Protein AF-A0A3C0J8J4-F1 (afdb_monomer_lite)

Secondary structure (DSSP, 8-state):
------------EEEEEEE-TTS-EEEEEEE-TTTEEE-SSSSEEEEETTEEEEEEEEEEHHHHHHHHHHHHT-TTEEEEEEEEETTEEEEEEEETTS-EEEEEEETTSSEEEEEE-SS-HHHHHHHHHHEEEEE--

Structure (mmCIF, N/CA/C/O backbone):
data_AF-A0A3C0J8J4-F1
#
_entry.id   AF-A0A3C0J8J4-F1
#
loop_
_atom_site.group_PDB
_atom_site.id
_atom_site.type_symbol
_atom_site.label_atom_id
_atom_site.label_alt_id
_atom_site.label_comp_id
_atom_site.label_asym_id
_atom_site.label_entity_id
_atom_site.label_seq_id
_atom_site.pdbx_PDB_ins_code
_atom_site.Cartn_x
_atom_site.Cartn_y
_atom_site.Cartn_z
_atom_site.occupancy
_atom_site.B_iso_or_equiv
_atom_site.auth_seq_id
_atom_site.auth_comp_id
_atom_site.auth_asym_id
_atom_site.auth_atom_id
_atom_site.pdbx_PDB_model_num
ATOM 1 N N . MET A 1 1 ? 17.897 -45.553 -5.257 1.00 40.12 1 MET A N 1
ATOM 2 C CA . MET A 1 1 ? 17.225 -44.319 -5.711 1.00 40.12 1 MET A CA 1
ATOM 3 C C . MET A 1 1 ? 16.509 -43.727 -4.510 1.00 40.12 1 MET A C 1
ATOM 5 O O . MET A 1 1 ? 15.506 -44.286 -4.093 1.00 40.12 1 MET A O 1
ATOM 9 N N . LEU A 1 2 ? 17.083 -42.696 -3.883 1.00 38.66 2 LEU A N 1
ATOM 10 C CA . LEU A 1 2 ? 16.380 -41.932 -2.851 1.00 38.66 2 LEU A CA 1
ATOM 11 C C . LEU A 1 2 ? 15.489 -40.903 -3.548 1.00 38.66 2 LEU A C 1
ATOM 13 O O . LEU A 1 2 ? 15.975 -40.089 -4.331 1.00 38.66 2 LEU A O 1
ATOM 17 N N . PHE A 1 3 ? 14.195 -40.964 -3.259 1.00 48.12 3 PHE A N 1
ATOM 18 C CA . PHE A 1 3 ? 13.232 -39.929 -3.599 1.00 48.12 3 PHE A CA 1
ATOM 19 C C . PHE A 1 3 ? 13.483 -38.720 -2.692 1.00 48.12 3 PHE A C 1
ATOM 21 O O . PHE A 1 3 ? 13.193 -38.773 -1.501 1.00 48.12 3 PHE A O 1
ATOM 28 N N . ALA A 1 4 ? 14.026 -37.638 -3.246 1.00 46.97 4 ALA A N 1
ATOM 29 C CA . ALA A 1 4 ? 13.963 -36.323 -2.621 1.00 46.97 4 ALA A CA 1
ATOM 30 C C . ALA A 1 4 ? 12.743 -35.595 -3.199 1.00 46.97 4 ALA A C 1
ATOM 32 O O . ALA A 1 4 ? 12.840 -34.879 -4.193 1.00 46.97 4 ALA A O 1
ATOM 33 N N . THR A 1 5 ? 11.569 -35.822 -2.611 1.00 56.62 5 THR A N 1
ATOM 34 C CA . THR A 1 5 ? 10.435 -34.909 -2.776 1.00 56.62 5 THR A CA 1
ATOM 35 C C . THR A 1 5 ? 10.827 -33.607 -2.089 1.00 56.62 5 THR A C 1
ATOM 37 O O . THR A 1 5 ? 10.824 -33.531 -0.861 1.00 56.62 5 THR A O 1
ATOM 40 N N . GLY A 1 6 ? 11.279 -32.633 -2.881 1.00 50.47 6 GLY A N 1
ATOM 41 C CA . GLY A 1 6 ? 11.687 -31.321 -2.395 1.00 50.47 6 GLY A CA 1
ATOM 42 C C . GLY A 1 6 ? 10.596 -30.699 -1.527 1.00 50.47 6 GLY A C 1
ATOM 43 O O . GLY A 1 6 ? 9.416 -30.767 -1.873 1.00 50.47 6 GLY A O 1
ATOM 44 N N . CYS A 1 7 ? 11.010 -30.140 -0.388 1.00 57.81 7 CYS A N 1
ATOM 45 C CA . CYS A 1 7 ? 10.183 -29.337 0.503 1.00 57.81 7 CYS A CA 1
ATOM 46 C C . CYS A 1 7 ? 9.265 -28.420 -0.309 1.00 57.81 7 CYS A C 1
ATOM 48 O O . CYS A 1 7 ? 9.751 -27.623 -1.112 1.00 57.81 7 CYS A O 1
ATOM 50 N N . GLY A 1 8 ? 7.953 -28.518 -0.085 1.00 55.09 8 GLY A N 1
ATOM 51 C CA . GLY A 1 8 ? 7.019 -27.510 -0.574 1.00 55.09 8 GLY A CA 1
ATOM 52 C C . GLY A 1 8 ? 7.499 -26.128 -0.135 1.00 55.09 8 GLY A C 1
ATOM 53 O O . GLY A 1 8 ? 7.998 -25.990 0.980 1.00 55.09 8 GLY A O 1
ATOM 54 N N . ASN A 1 9 ? 7.404 -25.136 -1.020 1.00 59.56 9 ASN A N 1
ATOM 55 C CA . ASN A 1 9 ? 7.788 -23.752 -0.744 1.00 59.56 9 ASN A CA 1
ATOM 56 C C . ASN A 1 9 ? 7.080 -23.253 0.526 1.00 59.56 9 ASN A C 1
ATOM 58 O O . ASN A 1 9 ? 5.940 -22.790 0.465 1.00 59.56 9 ASN A O 1
ATOM 62 N N . SER A 1 10 ? 7.738 -23.361 1.680 1.00 69.19 10 SER A N 1
ATOM 63 C CA . SER A 1 10 ? 7.238 -22.817 2.935 1.00 69.19 10 SER A CA 1
ATOM 64 C C . SER A 1 10 ? 7.114 -21.310 2.759 1.00 69.19 10 SER A C 1
ATOM 66 O O . SER A 1 10 ? 8.118 -20.627 2.541 1.00 69.19 10 SER A O 1
ATOM 68 N N . LYS A 1 11 ? 5.887 -20.784 2.811 1.00 77.06 11 LYS A N 1
ATOM 69 C CA . LYS A 1 11 ? 5.687 -19.337 2.846 1.00 77.06 11 LYS A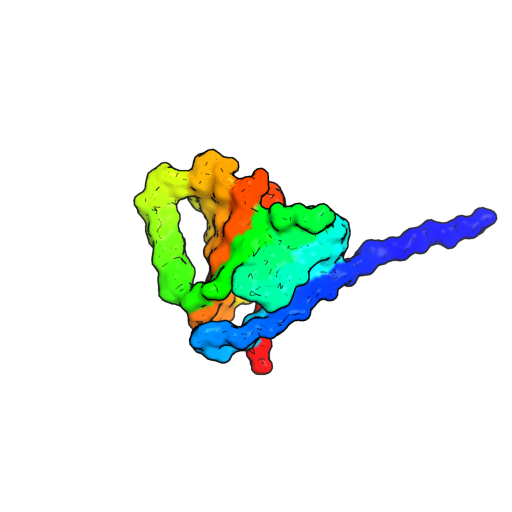 CA 1
ATOM 70 C C . LYS A 1 11 ? 6.241 -18.816 4.166 1.00 77.06 11 LYS A C 1
ATOM 72 O O . LYS A 1 11 ? 5.841 -19.296 5.225 1.00 77.06 11 LYS A O 1
ATOM 77 N N . THR A 1 12 ? 7.178 -17.882 4.097 1.00 90.75 12 THR A N 1
ATOM 78 C CA . THR A 1 12 ? 7.695 -17.185 5.276 1.00 90.75 12 THR A CA 1
ATOM 79 C C . THR A 1 12 ? 7.063 -15.807 5.334 1.00 90.75 12 THR A C 1
ATOM 81 O O . THR A 1 12 ? 6.883 -15.155 4.306 1.00 90.75 12 THR A O 1
ATOM 84 N N . THR A 1 13 ? 6.710 -15.366 6.536 1.00 96.00 13 THR A N 1
ATOM 85 C CA . THR A 1 13 ? 6.053 -14.079 6.762 1.00 96.00 13 THR A CA 1
ATOM 86 C C . THR A 1 13 ? 6.721 -13.379 7.933 1.00 96.00 13 THR A C 1
ATOM 88 O O . THR A 1 13 ? 7.073 -14.021 8.922 1.00 96.00 13 THR A O 1
ATOM 91 N N . VAL A 1 14 ? 6.887 -12.065 7.816 1.00 97.12 14 VAL A N 1
ATOM 92 C CA . VAL A 1 14 ? 7.225 -11.177 8.933 1.00 97.12 14 VAL A CA 1
ATOM 93 C C . VAL A 1 14 ? 6.060 -10.224 9.159 1.00 97.12 14 VAL A C 1
ATOM 95 O O . VAL A 1 14 ? 5.405 -9.832 8.194 1.00 97.12 14 VAL A O 1
ATOM 98 N N . SER A 1 15 ? 5.798 -9.867 10.415 1.00 97.94 15 SER A N 1
ATOM 99 C CA . SER A 1 15 ? 4.678 -9.005 10.791 1.00 97.94 15 SER A CA 1
ATOM 100 C C . SER A 1 15 ? 5.098 -7.997 11.853 1.00 97.94 15 SER A C 1
ATOM 102 O O . SER A 1 15 ? 5.764 -8.363 12.822 1.00 97.94 15 SER A O 1
ATOM 104 N N . TYR A 1 16 ? 4.642 -6.756 11.705 1.00 98.12 16 TYR A N 1
ATOM 105 C CA . TYR A 1 16 ? 4.805 -5.692 12.694 1.00 98.12 16 TYR A CA 1
ATOM 106 C C . TYR A 1 16 ? 3.459 -5.036 12.982 1.00 98.12 16 TYR A C 1
ATOM 108 O O . TYR A 1 16 ? 2.662 -4.816 12.070 1.00 98.12 16 TYR A O 1
ATOM 116 N N . THR A 1 17 ? 3.204 -4.734 14.254 1.00 97.69 17 THR A N 1
ATOM 117 C CA . THR A 1 17 ? 2.001 -4.019 14.692 1.00 97.69 17 THR A CA 1
ATOM 118 C C . THR A 1 17 ? 2.373 -2.604 15.106 1.00 97.69 17 THR A C 1
ATOM 120 O O . THR A 1 17 ? 3.264 -2.406 15.931 1.00 97.69 17 THR A O 1
ATOM 123 N N . TYR A 1 18 ? 1.646 -1.635 14.567 1.00 96.62 18 TYR A N 1
ATOM 124 C CA . TYR A 1 18 ? 1.855 -0.210 14.752 1.00 96.62 18 TYR A CA 1
ATOM 125 C C . TYR A 1 18 ? 0.656 0.385 15.473 1.00 96.62 18 TYR A C 1
ATOM 127 O O . TYR A 1 18 ? -0.486 0.183 15.060 1.00 96.62 18 TYR A O 1
ATOM 135 N N . LYS A 1 19 ? 0.923 1.148 16.531 1.00 95.94 19 LYS A N 1
ATOM 136 C CA . LYS A 1 19 ? -0.065 2.050 17.116 1.00 95.94 19 LYS A CA 1
ATOM 137 C C . LYS A 1 19 ? 0.030 3.376 16.369 1.00 95.94 19 LYS A C 1
ATOM 139 O O . LYS A 1 19 ? 1.030 4.076 16.514 1.00 95.94 19 LYS A O 1
ATOM 144 N N . VAL A 1 20 ? -0.966 3.678 15.547 1.00 95.81 20 VAL A N 1
ATOM 145 C CA . VAL A 1 20 ? -0.943 4.835 14.641 1.00 95.81 20 VAL A CA 1
ATOM 146 C C . VAL A 1 20 ? -1.622 6.058 15.264 1.00 95.81 20 VAL A C 1
ATOM 148 O O . VAL A 1 20 ? -2.316 5.953 16.276 1.00 95.81 20 VAL A O 1
ATOM 151 N N . GLU A 1 21 ? -1.403 7.236 14.678 1.00 94.62 21 GLU A N 1
ATOM 152 C CA . GLU A 1 21 ? -1.852 8.526 15.233 1.00 94.62 21 GLU A CA 1
ATOM 153 C C . GLU A 1 21 ? -3.376 8.647 15.375 1.00 94.62 21 GLU A C 1
ATOM 155 O O . GLU A 1 21 ? -3.871 9.298 16.291 1.00 94.62 21 GLU A O 1
ATOM 160 N N . THR A 1 22 ? -4.121 7.966 14.511 1.00 95.50 22 THR A N 1
ATOM 161 C CA . THR A 1 22 ? -5.590 7.861 14.525 1.00 95.50 22 THR A CA 1
ATOM 162 C C . THR A 1 22 ? -6.127 7.050 15.711 1.00 95.50 22 THR A C 1
ATOM 164 O O . THR A 1 22 ? -7.332 7.043 15.952 1.00 95.50 22 THR A O 1
ATOM 167 N N . GLY A 1 23 ? -5.246 6.383 16.467 1.00 95.06 23 GLY A N 1
ATOM 168 C CA . GLY A 1 23 ? -5.580 5.537 17.612 1.00 95.06 23 GLY A CA 1
ATOM 169 C C . GLY A 1 23 ? -5.717 4.050 17.281 1.00 95.06 23 GLY A C 1
ATOM 170 O O . GLY A 1 23 ? -5.790 3.239 18.207 1.00 95.06 23 GLY A O 1
ATOM 171 N N . ASP A 1 24 ? -5.702 3.685 15.997 1.00 95.81 24 ASP A N 1
ATOM 172 C CA . ASP A 1 24 ? -5.832 2.301 15.544 1.00 95.81 24 ASP A CA 1
ATOM 173 C C . ASP A 1 24 ? -4.552 1.480 15.822 1.00 95.81 24 ASP A C 1
ATOM 175 O O . ASP A 1 24 ? -3.437 2.008 15.903 1.00 95.81 24 ASP A O 1
ATOM 179 N N . ASN A 1 25 ? -4.703 0.157 15.949 1.00 96.50 25 ASN A N 1
ATOM 180 C CA . ASN A 1 25 ? -3.580 -0.784 15.963 1.00 96.50 25 ASN A CA 1
ATOM 181 C C . ASN A 1 25 ? -3.570 -1.562 14.648 1.00 96.50 25 ASN A C 1
ATOM 183 O O . ASN A 1 25 ? -4.397 -2.451 14.442 1.00 96.50 25 ASN A O 1
ATOM 187 N N . ILE A 1 26 ? -2.628 -1.248 13.762 1.00 97.31 26 ILE A N 1
ATOM 188 C CA . ILE A 1 26 ? -2.552 -1.841 12.425 1.00 97.31 26 ILE A CA 1
ATOM 189 C C . ILE A 1 26 ? -1.390 -2.823 12.363 1.00 97.31 26 ILE A C 1
ATOM 191 O O . ILE A 1 26 ? -0.266 -2.490 12.724 1.00 97.31 26 ILE A O 1
ATOM 195 N N . THR A 1 27 ? -1.648 -4.041 11.898 1.00 97.44 27 THR A N 1
ATOM 196 C CA . THR A 1 27 ? -0.614 -5.042 11.629 1.00 97.44 27 THR A CA 1
ATOM 197 C C . THR A 1 27 ? -0.335 -5.110 10.137 1.00 97.44 27 THR A C 1
ATOM 199 O O . THR A 1 27 ? -1.240 -5.383 9.349 1.00 97.44 27 THR A O 1
ATOM 202 N N . ILE A 1 28 ? 0.929 -4.910 9.772 1.00 97.69 28 ILE A N 1
ATOM 203 C CA . ILE A 1 28 ? 1.443 -5.097 8.417 1.00 97.69 28 ILE A CA 1
ATOM 204 C C . ILE A 1 28 ? 2.238 -6.392 8.395 1.00 97.69 28 ILE A C 1
ATOM 206 O O . ILE A 1 28 ? 3.145 -6.577 9.207 1.00 97.69 28 ILE A O 1
ATOM 210 N N . SER A 1 29 ? 1.892 -7.286 7.475 1.00 97.75 29 SER A N 1
ATOM 211 C CA . SER A 1 29 ? 2.617 -8.533 7.246 1.00 97.75 29 SER A CA 1
ATOM 212 C C . SER A 1 29 ? 3.135 -8.590 5.818 1.00 97.75 29 SER A C 1
ATOM 214 O O . SER A 1 29 ? 2.420 -8.221 4.892 1.00 97.75 29 SER A O 1
ATOM 216 N N . LEU A 1 30 ? 4.359 -9.078 5.629 1.00 98.19 30 LEU A N 1
ATOM 217 C CA . LEU A 1 30 ? 4.971 -9.264 4.315 1.00 98.19 30 LEU A CA 1
ATOM 218 C C . LEU A 1 30 ? 5.336 -10.734 4.116 1.00 98.19 30 LEU A C 1
ATOM 220 O O . LEU A 1 30 ? 5.991 -11.332 4.970 1.00 98.19 30 LEU A O 1
ATOM 224 N N . THR A 1 31 ? 4.967 -11.304 2.968 1.00 97.38 31 THR A N 1
ATOM 225 C CA . THR A 1 31 ? 5.498 -12.606 2.529 1.00 97.38 31 THR A CA 1
ATOM 226 C C . THR A 1 31 ? 6.953 -12.449 2.066 1.00 97.38 31 THR A C 1
ATOM 228 O O . THR A 1 31 ? 7.211 -11.844 1.024 1.00 97.38 31 THR A O 1
ATOM 231 N N . THR A 1 32 ? 7.901 -13.006 2.825 1.00 94.50 32 THR A N 1
ATOM 232 C CA . THR A 1 32 ? 9.357 -12.772 2.703 1.00 94.50 32 THR A CA 1
ATOM 233 C C . THR A 1 32 ? 10.095 -13.750 1.786 1.00 94.50 32 THR A C 1
ATOM 235 O O . THR A 1 32 ? 11.317 -13.679 1.645 1.00 94.50 32 THR A O 1
ATOM 238 N N . ASN A 1 33 ? 9.381 -14.671 1.133 1.00 91.56 33 ASN A N 1
ATOM 239 C CA . ASN A 1 33 ? 9.974 -15.548 0.123 1.00 91.56 33 ASN A CA 1
ATOM 240 C C . ASN A 1 33 ? 10.701 -14.734 -0.958 1.00 91.56 33 ASN A C 1
ATOM 242 O O . ASN A 1 33 ? 10.281 -13.627 -1.286 1.00 91.56 33 ASN A O 1
ATOM 246 N N . ASP A 1 34 ? 11.745 -15.317 -1.547 1.00 90.81 34 ASP A N 1
ATOM 247 C CA . ASP A 1 34 ? 12.530 -14.721 -2.639 1.00 90.81 34 ASP A CA 1
ATOM 248 C C . ASP A 1 34 ? 13.370 -13.495 -2.236 1.00 90.81 34 ASP A C 1
ATOM 250 O O . ASP A 1 34 ? 13.639 -12.633 -3.069 1.00 90.81 34 ASP A O 1
ATOM 254 N N . GLY A 1 35 ? 13.797 -13.421 -0.970 1.00 93.25 35 GLY A N 1
ATOM 255 C CA . GLY A 1 35 ? 14.733 -12.394 -0.493 1.00 93.25 35 GLY A CA 1
ATOM 256 C C . GLY A 1 35 ? 14.080 -11.059 -0.133 1.00 93.25 35 GLY A C 1
ATOM 257 O O . GLY A 1 35 ? 14.775 -10.045 -0.090 1.00 93.25 35 GLY A O 1
ATOM 258 N N . TYR A 1 36 ? 12.762 -11.057 0.096 1.00 97.50 36 TYR A N 1
ATOM 259 C CA . TYR A 1 36 ? 12.010 -9.882 0.529 1.00 97.50 36 TYR A CA 1
ATOM 260 C C . TYR A 1 36 ? 12.131 -9.655 2.036 1.00 97.50 36 TYR A C 1
ATOM 262 O O . TYR A 1 36 ? 12.014 -10.586 2.832 1.00 97.50 36 TYR A O 1
ATOM 270 N N . GLU A 1 37 ? 12.280 -8.396 2.427 1.00 97.56 37 GLU A N 1
ATOM 271 C CA . GLU A 1 37 ? 12.419 -7.962 3.816 1.00 97.56 37 GLU A CA 1
ATOM 272 C C . GLU A 1 37 ? 11.500 -6.762 4.092 1.00 97.56 37 GLU A C 1
ATOM 274 O O . GLU A 1 37 ? 11.218 -5.970 3.189 1.00 97.56 37 GLU A O 1
ATOM 279 N N . LEU A 1 38 ? 11.045 -6.633 5.342 1.00 98.31 38 LEU A N 1
ATOM 280 C CA . LEU A 1 38 ? 10.230 -5.523 5.846 1.00 98.31 38 LEU A CA 1
ATOM 281 C C . LEU A 1 38 ? 10.927 -4.909 7.065 1.00 98.31 38 LEU A C 1
ATOM 283 O O . LEU A 1 38 ? 11.385 -5.655 7.931 1.00 98.31 38 LEU A O 1
ATOM 287 N N . THR A 1 39 ? 10.974 -3.581 7.166 1.00 98.12 39 THR A N 1
ATOM 288 C CA . THR A 1 39 ? 11.422 -2.895 8.391 1.00 98.12 39 THR A CA 1
ATOM 289 C C . THR A 1 39 ? 10.263 -2.626 9.350 1.00 98.12 39 THR A C 1
ATOM 291 O O . THR A 1 39 ? 9.114 -2.464 8.942 1.00 98.12 39 THR A O 1
ATOM 294 N N . SER A 1 40 ? 10.568 -2.560 10.647 1.00 97.25 40 SER A N 1
ATOM 295 C CA . SER A 1 40 ? 9.592 -2.232 11.693 1.00 97.25 40 SER A CA 1
ATOM 296 C C . SER A 1 40 ? 9.384 -0.733 11.908 1.00 97.25 40 SER A C 1
ATOM 298 O O . SER A 1 40 ? 8.492 -0.360 12.660 1.00 97.25 40 SER A O 1
ATOM 300 N N . ASP A 1 41 ? 10.222 0.117 11.318 1.00 96.69 41 ASP A N 1
ATOM 301 C CA . ASP A 1 41 ? 10.154 1.571 11.483 1.00 96.69 41 ASP A CA 1
ATOM 302 C C . ASP A 1 41 ? 9.076 2.193 10.582 1.00 96.69 41 ASP A C 1
ATOM 304 O O . ASP A 1 41 ? 8.546 1.531 9.692 1.00 96.69 41 ASP A O 1
ATOM 308 N N . ILE A 1 42 ? 8.742 3.467 10.823 1.00 96.62 42 ILE A N 1
ATOM 309 C CA . ILE A 1 42 ? 7.896 4.282 9.939 1.00 96.62 42 ILE A CA 1
ATOM 310 C C . ILE A 1 42 ? 8.728 5.462 9.408 1.00 96.62 42 ILE A C 1
ATOM 312 O O . ILE A 1 42 ? 9.286 6.196 10.227 1.00 96.62 42 ILE A O 1
ATOM 316 N N . PRO A 1 43 ? 8.816 5.676 8.079 1.00 97.69 43 PRO A N 1
ATOM 317 C CA . PRO A 1 43 ? 8.232 4.859 7.007 1.00 97.69 43 PRO A CA 1
ATOM 318 C C . PRO A 1 43 ? 8.749 3.414 7.015 1.00 97.69 43 PRO A C 1
ATOM 320 O O . PRO A 1 43 ? 9.939 3.176 7.223 1.00 97.69 43 PRO A O 1
ATOM 323 N N . PHE A 1 44 ? 7.849 2.452 6.794 1.00 98.12 44 PHE A N 1
ATOM 324 C CA . PHE A 1 44 ? 8.264 1.061 6.633 1.00 98.12 44 PHE A CA 1
ATOM 325 C C . PHE A 1 44 ? 8.852 0.888 5.240 1.00 98.12 44 PHE A C 1
ATOM 327 O O . PHE A 1 44 ? 8.384 1.490 4.273 1.00 98.12 44 PHE A O 1
ATOM 334 N N . VAL A 1 45 ? 9.870 0.045 5.136 1.00 98.56 45 VAL A N 1
ATOM 335 C CA . VAL A 1 45 ? 10.602 -0.214 3.901 1.00 98.56 45 VAL A CA 1
ATOM 336 C C . VAL A 1 45 ? 10.395 -1.666 3.508 1.00 98.56 45 VAL A C 1
ATOM 338 O O . VAL A 1 45 ? 10.647 -2.569 4.306 1.00 98.56 45 VAL A O 1
ATOM 341 N N . ILE A 1 46 ? 9.979 -1.887 2.263 1.00 98.56 46 ILE A N 1
ATOM 342 C CA . ILE A 1 46 ? 10.033 -3.192 1.608 1.00 98.56 46 ILE A CA 1
ATOM 343 C C . ILE A 1 46 ? 11.276 -3.204 0.732 1.00 98.56 46 ILE A C 1
ATOM 345 O O . ILE A 1 46 ? 11.420 -2.381 -0.177 1.00 98.56 46 ILE A O 1
ATOM 349 N N . SER A 1 47 ? 12.166 -4.153 0.989 1.00 98.38 47 SER A N 1
ATOM 350 C CA . SER A 1 47 ? 13.380 -4.338 0.199 1.00 98.38 47 SER A CA 1
ATOM 351 C C . SER A 1 47 ? 13.477 -5.762 -0.332 1.00 98.38 47 SER A C 1
ATOM 353 O O . SER A 1 47 ? 12.846 -6.678 0.195 1.00 98.38 47 SER A O 1
ATOM 355 N N . LYS A 1 48 ? 14.261 -5.941 -1.394 1.00 97.88 48 LYS A N 1
ATOM 356 C CA . LYS A 1 48 ? 14.652 -7.250 -1.918 1.00 97.88 48 LYS A CA 1
ATOM 357 C C . LYS A 1 48 ? 16.153 -7.270 -2.127 1.00 97.88 48 LYS A C 1
ATOM 359 O O . LYS A 1 48 ? 16.696 -6.345 -2.731 1.00 97.88 48 LYS A O 1
ATOM 364 N N . ASP A 1 49 ? 16.828 -8.297 -1.620 1.00 95.12 49 ASP A N 1
ATOM 365 C CA . ASP A 1 49 ? 18.289 -8.420 -1.713 1.00 95.12 49 ASP A CA 1
ATOM 366 C C . ASP A 1 49 ? 19.014 -7.142 -1.229 1.00 95.12 49 ASP A C 1
ATOM 368 O O . ASP A 1 49 ? 19.987 -6.682 -1.834 1.00 95.12 49 ASP A O 1
ATOM 372 N N . LYS A 1 50 ? 18.505 -6.542 -0.138 1.00 93.00 50 LYS A N 1
ATOM 373 C CA . LYS A 1 50 ? 18.976 -5.282 0.477 1.00 93.00 50 LYS A CA 1
ATOM 374 C C . LYS A 1 50 ? 18.820 -4.024 -0.382 1.00 93.00 50 LYS A C 1
ATOM 376 O O . LYS A 1 50 ? 19.391 -2.984 -0.054 1.00 93.00 50 LYS A O 1
ATOM 381 N N . LYS A 1 51 ? 18.069 -4.094 -1.481 1.00 97.50 51 LYS A N 1
ATOM 382 C CA . LYS A 1 51 ? 17.694 -2.929 -2.284 1.00 97.50 51 LYS A CA 1
ATOM 383 C C . LYS A 1 51 ? 16.270 -2.534 -1.962 1.00 97.50 51 LYS A C 1
ATOM 385 O O . LYS A 1 51 ? 15.358 -3.350 -2.068 1.00 97.50 51 LYS A O 1
ATOM 390 N N . GLU A 1 52 ? 16.098 -1.284 -1.573 1.00 98.06 52 GLU A N 1
ATOM 391 C CA . GLU A 1 52 ? 14.786 -0.695 -1.355 1.00 98.06 52 GLU A CA 1
ATOM 392 C C . GLU A 1 52 ? 13.941 -0.758 -2.633 1.00 98.06 52 GLU A C 1
ATOM 394 O O . GLU A 1 52 ? 14.422 -0.447 -3.724 1.00 98.06 52 GLU A O 1
ATOM 399 N N . LEU A 1 53 ? 12.689 -1.188 -2.479 1.00 98.44 53 LEU A N 1
ATOM 400 C CA . LEU A 1 53 ? 11.704 -1.234 -3.555 1.00 98.44 53 LEU A CA 1
ATOM 401 C C . LEU A 1 53 ? 10.558 -0.261 -3.289 1.00 98.44 53 LEU A C 1
ATOM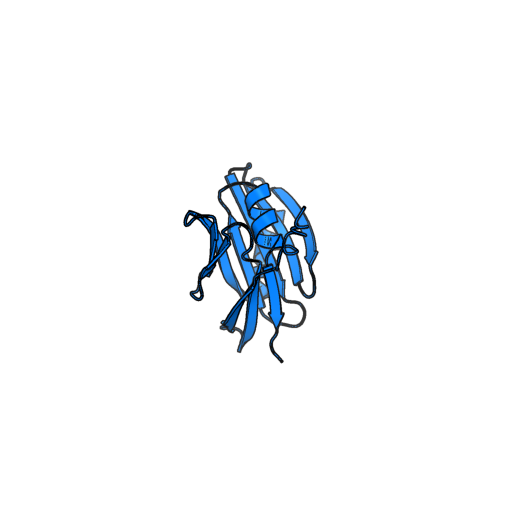 403 O O . LEU A 1 53 ? 10.218 0.535 -4.161 1.00 98.44 53 LEU A O 1
ATOM 407 N N . SER A 1 54 ? 9.987 -0.327 -2.085 1.00 98.75 54 SER A N 1
ATOM 408 C CA . SER A 1 54 ? 8.858 0.504 -1.679 1.00 98.75 54 SER A CA 1
ATOM 409 C C . SER A 1 54 ? 9.026 1.044 -0.272 1.00 98.75 54 SER A C 1
ATOM 411 O O . SER A 1 54 ? 9.584 0.373 0.596 1.00 98.75 54 SER A O 1
ATOM 413 N N . GLN A 1 55 ? 8.462 2.226 -0.046 1.00 98.62 55 GLN A N 1
ATOM 414 C CA . GLN A 1 55 ? 8.309 2.822 1.276 1.00 98.62 55 GLN A CA 1
ATOM 415 C C . GLN A 1 55 ? 6.842 3.116 1.536 1.00 98.62 55 GLN A C 1
ATOM 417 O O . GLN A 1 55 ? 6.142 3.540 0.618 1.00 98.62 55 GLN A O 1
ATOM 422 N N . GLY A 1 56 ? 6.378 2.934 2.769 1.00 98.50 56 GLY A N 1
ATOM 423 C CA . GLY A 1 56 ? 5.020 3.311 3.130 1.00 98.50 56 GLY A CA 1
ATOM 424 C C . GLY A 1 56 ? 4.891 3.992 4.483 1.00 98.50 56 GLY A C 1
ATOM 425 O O . GLY A 1 56 ? 5.653 3.750 5.418 1.00 98.50 56 GLY A O 1
ATOM 426 N N . ILE A 1 57 ? 3.888 4.859 4.568 1.00 98.38 57 ILE A N 1
ATOM 427 C CA . ILE A 1 57 ? 3.505 5.602 5.768 1.00 98.38 57 ILE A CA 1
ATOM 428 C C . ILE A 1 57 ? 2.018 5.417 6.039 1.00 98.38 57 ILE A C 1
ATOM 430 O O . ILE A 1 57 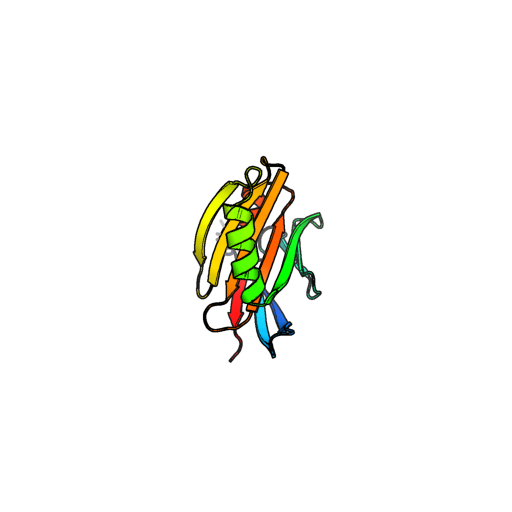? 1.236 5.172 5.119 1.00 98.38 57 ILE A O 1
ATOM 434 N N . PHE A 1 58 ? 1.623 5.579 7.298 1.00 98.38 58 PHE A N 1
ATOM 435 C CA . PHE A 1 58 ? 0.218 5.716 7.660 1.00 98.38 58 PHE A CA 1
ATOM 436 C C . PHE A 1 58 ? -0.238 7.159 7.459 1.00 98.38 58 PHE A C 1
ATOM 438 O O . PHE A 1 58 ? 0.517 8.098 7.701 1.00 98.38 58 PHE A O 1
ATOM 445 N N . ILE A 1 59 ? -1.482 7.317 7.027 1.00 98.19 59 ILE A N 1
ATOM 446 C CA . ILE A 1 59 ? -2.158 8.602 6.843 1.00 98.19 59 ILE A CA 1
ATOM 447 C C . ILE A 1 59 ? -3.548 8.524 7.484 1.00 98.19 59 ILE A C 1
ATOM 449 O O . ILE A 1 59 ? -4.075 7.432 7.694 1.00 98.19 59 ILE A O 1
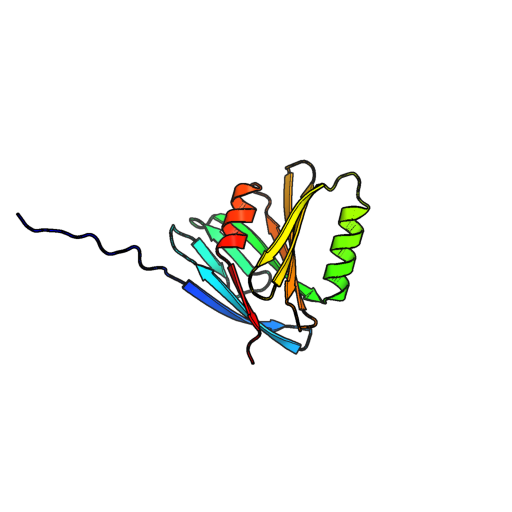ATOM 453 N N . SER A 1 60 ? -4.176 9.656 7.789 1.00 97.25 60 SER A N 1
ATOM 454 C CA . SER A 1 60 ? -5.597 9.675 8.155 1.00 97.25 60 SER A CA 1
ATOM 455 C C . SER A 1 60 ? -6.490 9.451 6.921 1.00 97.25 60 SER A C 1
ATOM 457 O O . SER A 1 60 ? -6.091 9.695 5.780 1.00 97.25 60 SER A O 1
ATOM 459 N N . ALA A 1 61 ? -7.726 8.996 7.141 1.00 95.19 61 ALA A N 1
ATOM 460 C CA . ALA A 1 61 ? -8.712 8.742 6.082 1.00 95.19 61 ALA A CA 1
ATOM 461 C C . ALA A 1 61 ? -9.038 9.986 5.224 1.00 95.19 61 ALA A C 1
ATOM 463 O O . ALA A 1 61 ? -9.346 9.878 4.036 1.00 95.19 61 ALA A O 1
ATOM 464 N N . GLU A 1 62 ? -8.936 11.183 5.805 1.00 95.69 62 GLU A N 1
ATOM 465 C CA . GLU A 1 62 ? -9.062 12.452 5.074 1.00 95.69 62 GLU A CA 1
ATOM 466 C C . GLU A 1 62 ? -7.990 12.588 3.982 1.00 95.69 62 GLU A C 1
ATOM 468 O O . GLU A 1 62 ? -8.310 12.977 2.858 1.00 95.69 62 GLU A O 1
ATOM 473 N N . TYR A 1 63 ? -6.743 12.187 4.260 1.00 96.62 63 TYR A N 1
ATOM 474 C CA . TYR A 1 63 ? -5.665 12.246 3.277 1.00 96.62 63 TYR A CA 1
ATOM 475 C C . TYR A 1 63 ? -5.850 11.206 2.179 1.00 96.62 63 TYR A C 1
ATOM 477 O O . TYR A 1 63 ? -5.498 11.497 1.043 1.00 96.62 63 TYR A O 1
ATOM 485 N N . PHE A 1 64 ? -6.451 10.041 2.462 1.00 96.56 64 PHE A N 1
ATOM 486 C CA . PHE A 1 64 ? -6.819 9.094 1.403 1.00 96.56 64 PHE A CA 1
ATOM 487 C C . PHE A 1 64 ? -7.702 9.779 0.353 1.00 96.56 64 PHE A C 1
ATOM 489 O O . PHE A 1 64 ? -7.382 9.770 -0.835 1.00 96.56 64 PHE A O 1
ATOM 496 N N . THR A 1 65 ? -8.771 10.439 0.806 1.00 93.69 65 THR A N 1
ATOM 497 C CA . THR A 1 65 ? -9.702 11.147 -0.085 1.00 93.69 65 THR A CA 1
ATOM 498 C C . THR A 1 65 ? -8.986 12.271 -0.831 1.00 93.69 65 THR A C 1
ATOM 500 O O . THR A 1 65 ? -9.099 12.373 -2.050 1.00 93.69 65 THR A O 1
ATOM 503 N N . ALA A 1 66 ? -8.166 13.055 -0.125 1.00 97.06 66 ALA A N 1
ATOM 504 C CA . ALA A 1 66 ? -7.405 14.144 -0.727 1.00 97.06 66 ALA A CA 1
ATOM 505 C C . ALA A 1 66 ? -6.409 13.662 -1.799 1.00 97.06 66 ALA A C 1
ATOM 507 O O . ALA A 1 66 ? -6.259 14.323 -2.826 1.00 97.06 66 ALA A O 1
ATOM 508 N N . TYR A 1 67 ? -5.747 12.515 -1.605 1.00 96.75 67 TYR A N 1
ATOM 509 C CA . TYR A 1 67 ? -4.863 11.925 -2.615 1.00 96.75 67 TYR A CA 1
ATOM 510 C C . TYR A 1 67 ? -5.641 11.462 -3.844 1.00 96.75 67 TYR A C 1
ATOM 512 O O . TYR A 1 67 ? -5.240 11.786 -4.960 1.00 96.75 67 TYR A O 1
ATOM 520 N N . VAL A 1 68 ? -6.763 10.759 -3.656 1.00 96.31 68 VAL A N 1
ATOM 521 C CA . VAL A 1 68 ? -7.613 10.311 -4.770 1.00 96.31 68 VAL A CA 1
ATOM 522 C C . VAL A 1 68 ? -8.105 11.506 -5.590 1.00 96.31 68 VAL A C 1
ATOM 524 O O . VAL A 1 68 ? -8.004 11.490 -6.817 1.00 96.31 68 VAL A O 1
ATOM 527 N N . ASP A 1 69 ? -8.583 12.561 -4.930 1.00 96.69 69 ASP A N 1
ATOM 528 C CA . ASP A 1 69 ? -9.051 13.771 -5.608 1.00 96.69 69 ASP A CA 1
ATOM 529 C C . ASP A 1 69 ? -7.905 14.513 -6.305 1.00 96.69 69 ASP A C 1
ATOM 531 O O . ASP A 1 69 ? -8.054 14.949 -7.447 1.00 96.69 69 ASP A O 1
ATOM 535 N N . SER A 1 70 ? -6.742 14.628 -5.659 1.00 96.25 70 SER A N 1
ATOM 536 C CA . SER A 1 70 ? -5.553 15.263 -6.239 1.00 96.25 70 SER A CA 1
ATOM 537 C C . SER A 1 70 ? -5.099 14.552 -7.515 1.00 96.25 70 SER A C 1
ATOM 539 O O . SER A 1 70 ? -4.902 15.198 -8.541 1.00 96.25 70 SER A O 1
ATOM 541 N N . VAL A 1 71 ? -5.004 13.219 -7.484 1.00 96.00 71 VAL A N 1
ATOM 542 C CA . VAL A 1 71 ? -4.591 12.401 -8.633 1.00 96.00 71 VAL A CA 1
ATOM 543 C C . VAL A 1 71 ? -5.589 12.526 -9.783 1.00 96.00 71 VAL A C 1
ATOM 545 O O . VAL A 1 71 ? -5.178 12.746 -10.917 1.00 96.00 71 VAL A O 1
ATOM 548 N N . LYS A 1 72 ? -6.899 12.478 -9.506 1.00 95.06 72 LYS A N 1
ATOM 549 C CA . LYS A 1 72 ? -7.944 12.623 -10.538 1.00 95.06 72 LYS A CA 1
ATOM 550 C C . LYS A 1 72 ? -7.926 13.976 -11.247 1.00 95.06 72 LYS A C 1
ATOM 552 O O . LYS A 1 72 ? -8.357 14.066 -12.392 1.00 95.06 72 LYS A O 1
ATOM 557 N N . ASN A 1 73 ? -7.460 15.022 -10.569 1.00 95.81 73 ASN A N 1
ATOM 558 C CA . ASN A 1 73 ? -7.405 16.381 -11.104 1.00 95.81 73 ASN A CA 1
ATOM 559 C C . ASN A 1 73 ? -6.003 16.782 -11.597 1.00 95.81 73 ASN A C 1
ATOM 561 O O . ASN A 1 73 ? -5.786 17.943 -11.943 1.00 95.81 73 ASN A O 1
ATOM 565 N N . ASN A 1 74 ? -5.042 15.855 -11.626 1.00 95.00 74 ASN A N 1
ATOM 566 C CA . ASN A 1 74 ? -3.671 16.126 -12.039 1.00 95.00 74 ASN A CA 1
ATOM 567 C C . ASN A 1 74 ? -3.394 15.527 -13.421 1.00 95.00 74 ASN A C 1
ATOM 569 O O . ASN A 1 74 ? -3.257 14.320 -13.561 1.00 95.00 74 ASN A O 1
ATOM 573 N N . GLU A 1 75 ? -3.218 16.381 -14.430 1.00 94.69 75 GLU A N 1
ATOM 574 C CA . GLU A 1 75 ? -2.940 15.970 -15.818 1.00 94.69 75 GLU A CA 1
ATOM 575 C C . GLU A 1 75 ? -1.641 15.163 -15.992 1.00 94.69 75 GLU A C 1
ATOM 577 O O . GLU A 1 75 ? -1.438 14.539 -17.029 1.00 94.69 75 GLU A O 1
ATOM 582 N N . LYS A 1 76 ? -0.735 15.195 -15.006 1.00 94.62 76 LYS A N 1
ATOM 583 C CA . LYS A 1 76 ? 0.512 14.416 -15.018 1.00 94.62 76 LYS A CA 1
ATOM 584 C C . LYS A 1 76 ? 0.377 13.055 -14.341 1.00 94.62 76 LYS A C 1
ATOM 586 O O . LYS A 1 76 ? 1.336 12.288 -14.389 1.00 94.62 76 LYS A O 1
ATOM 591 N N . ALA A 1 77 ? -0.733 12.807 -13.652 1.00 96.94 77 ALA A N 1
ATOM 592 C CA . ALA A 1 77 ? -0.989 11.556 -12.966 1.00 96.94 77 ALA A CA 1
ATOM 593 C C . ALA A 1 77 ? -1.894 10.668 -13.821 1.00 96.94 77 ALA A C 1
ATOM 595 O O . ALA A 1 77 ? -2.870 11.132 -14.407 1.00 96.94 77 ALA A O 1
ATOM 596 N N . GLU A 1 78 ? -1.596 9.378 -13.842 1.00 97.31 78 GLU A N 1
ATOM 597 C CA . GLU A 1 78 ? -2.420 8.378 -14.508 1.00 97.31 78 GLU A CA 1
ATOM 598 C C . GLU A 1 78 ? -2.813 7.304 -13.498 1.00 97.31 78 GLU A C 1
ATOM 600 O O . GLU A 1 78 ? -1.948 6.633 -12.936 1.00 97.31 78 GLU A O 1
ATOM 605 N N . ILE A 1 79 ? -4.116 7.141 -13.252 1.00 97.75 79 ILE A N 1
ATOM 606 C CA . ILE A 1 79 ? -4.632 6.015 -12.464 1.00 97.75 79 ILE A CA 1
ATOM 607 C C . ILE A 1 79 ? -4.518 4.756 -13.322 1.00 97.75 79 ILE A C 1
ATOM 609 O O . ILE A 1 79 ? -5.095 4.692 -14.405 1.00 97.75 79 ILE A O 1
ATOM 613 N N . ILE A 1 80 ? -3.787 3.763 -12.821 1.00 97.31 80 ILE A N 1
ATOM 614 C CA . ILE A 1 80 ? -3.444 2.538 -13.561 1.00 97.31 80 ILE A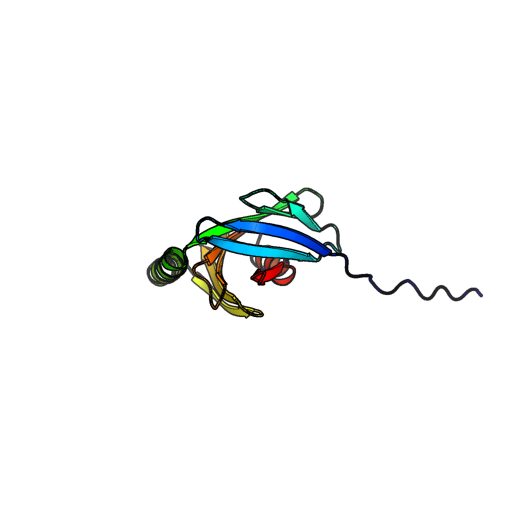 CA 1
ATOM 615 C C . ILE A 1 80 ? -4.005 1.262 -12.930 1.00 97.31 80 ILE A C 1
ATOM 617 O O . ILE A 1 80 ? -4.008 0.217 -13.578 1.00 97.31 80 ILE A O 1
ATOM 621 N N . ASP A 1 81 ? -4.477 1.327 -11.684 1.00 98.19 81 ASP A N 1
ATOM 622 C CA . ASP A 1 81 ? -5.250 0.256 -11.054 1.00 98.19 81 ASP A CA 1
ATOM 623 C C . ASP A 1 81 ? -6.081 0.810 -9.888 1.00 98.19 81 ASP A C 1
ATOM 625 O O . ASP A 1 81 ? -5.677 1.763 -9.224 1.00 98.19 81 ASP A O 1
ATOM 629 N N . GLU A 1 82 ? -7.232 0.213 -9.610 1.00 98.06 82 GLU A N 1
ATOM 630 C CA . GLU A 1 82 ? -8.043 0.519 -8.430 1.00 98.06 82 GLU A CA 1
ATOM 631 C C . GLU A 1 82 ? -8.898 -0.689 -8.056 1.00 98.06 82 GLU A C 1
ATOM 633 O O . GLU A 1 82 ? -9.346 -1.451 -8.914 1.00 98.06 82 GLU A O 1
ATOM 638 N N . GLY A 1 83 ? -9.144 -0.879 -6.763 1.00 98.00 83 GLY A N 1
ATOM 639 C CA . GLY A 1 83 ? -9.931 -2.022 -6.331 1.00 98.00 83 GLY A CA 1
ATOM 640 C C . GLY A 1 83 ? -9.929 -2.251 -4.835 1.00 98.00 83 GLY A C 1
ATOM 641 O O . GLY A 1 83 ? -9.702 -1.349 -4.026 1.00 98.00 83 GLY A O 1
ATOM 642 N N . THR A 1 84 ? -10.211 -3.495 -4.470 1.00 97.56 84 THR A N 1
ATOM 643 C CA . THR A 1 84 ? -10.198 -3.959 -3.088 1.00 97.56 84 THR A CA 1
ATOM 644 C C . THR A 1 84 ? -9.241 -5.128 -2.930 1.00 97.56 84 THR A C 1
ATOM 646 O O . THR A 1 84 ? -9.121 -5.996 -3.795 1.00 97.56 84 THR A O 1
ATOM 649 N N . LYS A 1 85 ? -8.551 -5.153 -1.792 1.00 95.19 85 LYS A N 1
ATOM 650 C CA . LYS A 1 85 ? -7.680 -6.246 -1.378 1.00 95.19 85 LYS A CA 1
ATOM 651 C C . LYS A 1 85 ? -7.929 -6.522 0.098 1.00 95.19 85 LYS A C 1
ATOM 653 O O . LYS A 1 85 ? -7.569 -5.709 0.947 1.00 95.19 85 LYS A O 1
ATOM 658 N N . SER A 1 86 ? -8.536 -7.669 0.400 1.00 91.88 86 SER A N 1
ATOM 659 C CA . SER A 1 86 ? -9.009 -7.990 1.756 1.00 91.88 86 SER A CA 1
ATOM 660 C C . SER A 1 86 ? -9.895 -6.853 2.300 1.00 91.88 86 SER A C 1
ATOM 662 O O . SER A 1 86 ? -10.782 -6.388 1.587 1.00 91.88 86 SER A O 1
ATOM 664 N N . ASP A 1 87 ? -9.634 -6.362 3.513 1.00 93.44 87 ASP A N 1
ATOM 665 C CA . ASP A 1 87 ? -10.372 -5.258 4.139 1.00 93.44 87 ASP A CA 1
ATOM 666 C C . ASP A 1 87 ? -9.844 -3.869 3.739 1.00 93.44 87 ASP A C 1
ATOM 668 O O . ASP A 1 87 ? -10.058 -2.888 4.446 1.00 93.44 87 ASP A O 1
ATOM 672 N N . CYS A 1 88 ? -9.127 -3.760 2.619 1.00 97.56 88 CYS A N 1
ATOM 673 C CA . CYS A 1 88 ? -8.588 -2.496 2.129 1.00 97.56 88 CYS A CA 1
ATOM 674 C C . CYS A 1 88 ? -9.164 -2.125 0.762 1.00 97.56 88 CYS A C 1
ATOM 676 O O . CYS A 1 88 ? -9.316 -2.978 -0.113 1.00 97.56 88 CYS A O 1
ATOM 678 N N . SER A 1 89 ? -9.421 -0.836 0.563 1.00 98.06 89 SER A N 1
ATOM 679 C CA . SER A 1 89 ? -9.675 -0.245 -0.757 1.00 98.06 89 SER A CA 1
ATOM 680 C C . SER A 1 89 ? -8.412 0.476 -1.221 1.00 98.06 89 SER A C 1
ATOM 682 O O . SER A 1 89 ? -7.723 1.062 -0.390 1.00 98.06 89 SER A O 1
ATOM 684 N N . TYR A 1 90 ? -8.074 0.451 -2.507 1.00 98.62 90 TYR A N 1
ATOM 685 C CA . TYR A 1 90 ? -6.852 1.091 -2.998 1.00 98.62 90 TYR A CA 1
ATOM 686 C C . TYR A 1 90 ? -7.037 1.774 -4.352 1.00 98.62 90 TYR A C 1
ATOM 688 O O . TYR A 1 90 ? -7.876 1.374 -5.158 1.00 98.62 90 TYR A O 1
ATOM 696 N N . VAL A 1 91 ? -6.194 2.776 -4.594 1.00 98.69 91 VAL A N 1
ATOM 697 C CA . VAL A 1 91 ? -5.968 3.389 -5.906 1.00 98.69 91 VAL A CA 1
ATOM 698 C C . VAL A 1 91 ? -4.465 3.413 -6.158 1.00 98.69 91 VAL A C 1
ATOM 700 O O . VAL A 1 91 ? -3.699 3.868 -5.305 1.00 98.69 91 VAL A O 1
ATOM 703 N N . MET A 1 92 ? -4.058 2.920 -7.323 1.00 98.62 92 MET A N 1
ATOM 704 C CA . MET A 1 92 ? -2.699 2.973 -7.838 1.00 98.62 92 MET A CA 1
ATOM 705 C C . MET A 1 92 ? -2.612 3.998 -8.966 1.00 98.62 92 MET A C 1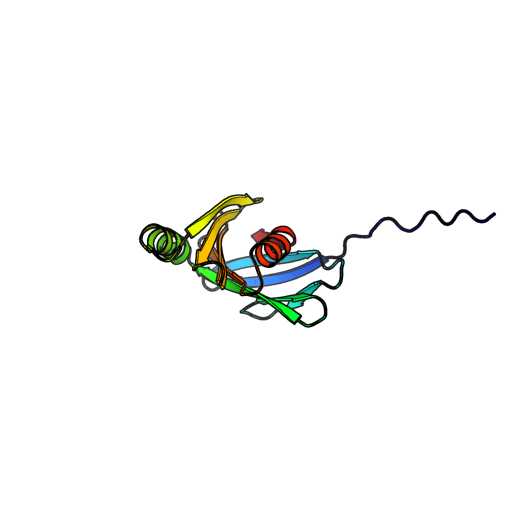
ATOM 707 O O . MET A 1 92 ? -3.431 3.995 -9.887 1.00 98.62 92 MET A O 1
ATOM 711 N N . TRP A 1 93 ? -1.583 4.834 -8.940 1.00 98.44 93 TRP A N 1
ATOM 712 C CA . TRP A 1 93 ? -1.299 5.759 -10.033 1.00 98.44 93 TRP A CA 1
ATOM 713 C C . TRP A 1 93 ? 0.189 5.822 -10.348 1.00 98.44 93 TRP A C 1
ATOM 715 O O . TRP A 1 93 ? 1.026 5.428 -9.531 1.00 98.44 93 TRP A O 1
ATOM 725 N N . ASN A 1 94 ? 0.512 6.340 -11.532 1.00 97.94 94 ASN A N 1
ATOM 726 C CA . ASN A 1 94 ? 1.872 6.691 -11.906 1.00 97.94 94 ASN A CA 1
ATOM 727 C C . ASN A 1 94 ? 2.014 8.175 -12.272 1.00 97.94 94 ASN A C 1
ATOM 729 O O . ASN A 1 94 ? 1.027 8.856 -12.560 1.00 97.94 94 ASN A O 1
ATOM 733 N N . TYR A 1 95 ? 3.257 8.658 -12.273 1.00 95.31 95 TYR A N 1
ATOM 734 C CA . TYR A 1 95 ? 3.639 9.930 -12.887 1.00 95.31 95 TYR A CA 1
ATOM 735 C C . TYR A 1 95 ? 4.578 9.692 -14.073 1.00 95.31 95 TYR A C 1
ATOM 737 O O . TYR A 1 95 ? 5.792 9.580 -13.881 1.00 95.31 95 TYR A O 1
ATOM 745 N N . ASN A 1 96 ? 4.039 9.649 -15.295 1.00 91.19 96 ASN A N 1
ATOM 746 C CA . ASN A 1 96 ? 4.793 9.435 -16.541 1.00 91.19 96 ASN A CA 1
ATOM 747 C C . ASN A 1 96 ? 5.796 8.266 -16.440 1.00 91.19 96 ASN A C 1
ATOM 749 O O . ASN A 1 96 ? 6.976 8.433 -16.757 1.00 91.19 96 ASN A O 1
ATOM 753 N N . ASP A 1 97 ? 5.352 7.125 -15.906 1.00 90.75 97 ASP A N 1
ATOM 754 C CA . ASP A 1 97 ? 6.158 5.911 -15.693 1.00 90.75 97 ASP A CA 1
ATOM 755 C C . ASP A 1 97 ? 7.418 6.074 -14.813 1.00 90.75 97 ASP A C 1
ATOM 757 O O . ASP A 1 97 ? 8.314 5.226 -14.832 1.00 90.75 97 ASP A O 1
ATOM 761 N N . SER A 1 98 ? 7.516 7.153 -14.029 1.00 92.94 98 SER A N 1
ATOM 762 C CA . SER A 1 98 ? 8.695 7.436 -13.191 1.00 92.94 98 SER A CA 1
ATOM 763 C C . SER A 1 98 ? 8.520 7.088 -11.710 1.00 92.94 98 SER A C 1
ATOM 765 O O . SER A 1 98 ? 9.496 6.808 -11.016 1.00 92.94 98 SER A O 1
ATOM 767 N N . GLU A 1 99 ? 7.280 7.072 -11.235 1.00 95.88 99 GLU A N 1
ATOM 768 C CA . GLU A 1 99 ? 6.904 6.830 -9.845 1.00 95.88 99 GLU A CA 1
ATOM 769 C C . GLU A 1 99 ? 5.550 6.125 -9.836 1.00 95.88 99 GLU A C 1
ATOM 771 O O . GLU A 1 99 ? 4.659 6.527 -10.582 1.00 95.88 99 GLU A O 1
ATOM 776 N N . PHE A 1 100 ? 5.412 5.080 -9.020 1.00 98.44 100 PHE A N 1
ATOM 777 C CA . PHE A 1 100 ? 4.248 4.201 -8.944 1.00 98.44 100 PHE A CA 1
ATOM 778 C C . PHE A 1 100 ? 3.773 4.124 -7.499 1.00 98.44 100 PHE A C 1
ATOM 780 O O . PHE A 1 100 ? 4.423 3.521 -6.642 1.00 98.44 100 PHE A O 1
ATOM 787 N N . ASN A 1 101 ? 2.628 4.731 -7.232 1.00 98.44 101 ASN A N 1
ATOM 788 C CA . ASN A 1 101 ? 2.144 4.948 -5.881 1.00 98.44 101 ASN A CA 1
ATOM 789 C C . ASN A 1 101 ? 0.833 4.219 -5.645 1.00 98.44 101 ASN A C 1
ATOM 791 O O . ASN A 1 101 ? 0.008 4.110 -6.548 1.00 98.44 101 ASN A O 1
ATOM 795 N N . TYR A 1 102 ? 0.629 3.791 -4.405 1.00 98.69 102 TYR A N 1
ATOM 796 C CA . TYR A 1 102 ? -0.657 3.356 -3.888 1.00 98.69 102 TYR A CA 1
ATOM 797 C C . TYR A 1 102 ? -1.105 4.292 -2.781 1.00 98.69 102 TYR A C 1
ATOM 799 O O . TYR A 1 102 ? -0.336 4.616 -1.876 1.00 98.69 102 TYR A O 1
ATOM 807 N N . VAL A 1 103 ? -2.386 4.628 -2.795 1.00 98.69 103 VAL A N 1
ATOM 808 C CA . VAL A 1 103 ? -3.092 5.116 -1.619 1.00 98.69 103 VAL A CA 1
ATOM 809 C C . VAL A 1 103 ? -4.104 4.046 -1.234 1.00 98.69 103 VAL A C 1
ATOM 811 O O . VAL A 1 103 ? -4.842 3.534 -2.077 1.00 98.69 103 VAL A O 1
ATOM 814 N N . VAL A 1 104 ? -4.086 3.651 0.033 1.00 98.56 104 VAL A N 1
ATOM 815 C CA . VAL A 1 104 ? -4.842 2.517 0.566 1.00 98.56 104 VAL A CA 1
ATOM 816 C C . VAL A 1 104 ? -5.696 3.010 1.723 1.00 98.56 104 VAL A C 1
ATOM 818 O O . VAL A 1 104 ? -5.192 3.675 2.621 1.00 98.56 104 VAL A O 1
ATOM 821 N N . MET A 1 105 ? -6.981 2.684 1.722 1.00 98.25 105 MET A N 1
ATOM 822 C CA . MET A 1 105 ? -7.895 2.910 2.835 1.00 98.25 105 MET A CA 1
ATOM 823 C C . MET A 1 105 ? -8.101 1.596 3.582 1.00 98.25 105 MET A C 1
ATOM 825 O O . MET A 1 105 ? -8.482 0.603 2.961 1.00 98.25 105 MET A O 1
ATOM 829 N N . ILE A 1 106 ? -7.888 1.586 4.900 1.00 97.62 106 ILE A N 1
ATOM 830 C CA . ILE A 1 106 ? -8.174 0.420 5.743 1.00 97.62 106 ILE A CA 1
ATOM 831 C C . ILE A 1 106 ? -9.639 0.515 6.176 1.00 97.62 106 ILE A C 1
ATOM 833 O O . ILE A 1 106 ? -10.002 1.330 7.029 1.00 97.62 106 ILE A O 1
ATOM 837 N N . ASN A 1 107 ? -10.503 -0.279 5.545 1.00 95.31 107 ASN A N 1
ATOM 838 C CA . ASN A 1 107 ? -11.950 -0.149 5.682 1.00 95.31 107 ASN A CA 1
ATOM 839 C C . ASN A 1 107 ? -12.386 -0.357 7.144 1.00 95.31 107 ASN A C 1
ATOM 841 O O . ASN A 1 107 ? -11.892 -1.241 7.839 1.00 95.31 107 ASN A O 1
ATOM 845 N N . GLY A 1 108 ? -13.325 0.468 7.614 1.00 93.19 108 GLY A N 1
ATOM 846 C CA . GLY A 1 108 ? -13.813 0.425 8.999 1.00 93.19 108 GLY A CA 1
ATOM 847 C C . GLY A 1 108 ? -12.940 1.166 10.020 1.00 93.19 108 GLY A C 1
ATOM 848 O O . GLY A 1 108 ? -13.285 1.173 11.198 1.00 93.19 108 GLY A O 1
ATOM 849 N N . THR A 1 109 ? -11.857 1.818 9.585 1.00 95.44 109 THR A N 1
ATOM 850 C CA . THR A 1 109 ? -10.973 2.630 10.440 1.00 95.44 109 THR A CA 1
ATOM 851 C C . THR A 1 109 ? -10.896 4.083 9.974 1.00 95.44 109 THR A C 1
ATOM 853 O O . THR A 1 109 ? -11.428 4.433 8.920 1.00 95.44 109 THR A O 1
ATOM 856 N N . ASN A 1 110 ? -10.183 4.922 10.732 1.00 95.56 110 ASN A N 1
ATOM 857 C CA . ASN A 1 110 ? -9.816 6.275 10.303 1.00 95.56 110 ASN A CA 1
ATOM 858 C C . ASN A 1 110 ? -8.402 6.340 9.701 1.00 95.56 110 ASN A C 1
ATOM 860 O O . ASN A 1 110 ? -7.854 7.434 9.548 1.00 95.56 110 ASN A O 1
ATOM 864 N N . THR A 1 111 ? -7.819 5.190 9.354 1.00 97.88 111 THR A N 1
ATOM 865 C CA . THR A 1 111 ? -6.436 5.054 8.892 1.00 97.88 111 THR A CA 1
ATOM 866 C C . THR A 1 111 ? -6.375 4.626 7.429 1.00 97.88 111 THR A C 1
ATOM 868 O O . THR A 1 111 ? -7.051 3.695 6.993 1.00 97.88 111 THR A O 1
ATOM 871 N N . GLY A 1 112 ? -5.504 5.283 6.675 1.00 98.00 112 GLY A N 1
ATOM 872 C CA . GLY A 1 112 ? -5.040 4.847 5.369 1.00 98.00 112 GLY A CA 1
ATOM 873 C C . GLY A 1 112 ? -3.525 4.658 5.350 1.00 98.00 112 GLY A C 1
ATOM 874 O O . GLY A 1 112 ? -2.830 4.849 6.351 1.00 98.00 112 GLY A O 1
ATOM 875 N N . MET A 1 113 ? -3.000 4.302 4.186 1.00 98.25 113 MET A N 1
ATOM 876 C CA . MET A 1 113 ? -1.571 4.209 3.920 1.00 98.25 113 MET A CA 1
ATOM 877 C C . MET A 1 113 ? -1.247 4.842 2.570 1.00 98.25 113 MET A C 1
ATOM 879 O O . MET A 1 113 ? -2.007 4.697 1.615 1.00 98.25 113 MET A O 1
ATOM 883 N N . LEU A 1 114 ? -0.096 5.499 2.487 1.00 98.56 114 LEU A N 1
ATOM 884 C CA . LEU A 1 114 ? 0.526 5.893 1.227 1.00 98.56 114 LEU A CA 1
ATOM 885 C C . LEU A 1 114 ? 1.761 5.019 1.030 1.00 98.56 114 LEU A C 1
ATOM 887 O O . LEU A 1 114 ? 2.575 4.916 1.946 1.00 98.56 114 LEU A O 1
ATOM 891 N N . ILE A 1 115 ? 1.896 4.392 -0.136 1.00 98.69 115 ILE A N 1
ATOM 892 C CA . ILE A 1 115 ? 3.026 3.527 -0.479 1.00 98.69 115 ILE A CA 1
ATOM 893 C C . ILE A 1 115 ? 3.623 4.018 -1.792 1.00 98.69 115 ILE A C 1
ATOM 895 O O . ILE A 1 115 ? 2.924 4.053 -2.801 1.00 98.69 115 ILE A O 1
ATOM 899 N N . ALA A 1 116 ? 4.906 4.362 -1.783 1.00 98.44 116 ALA A N 1
ATOM 900 C CA . ALA A 1 116 ? 5.636 4.823 -2.957 1.00 98.44 116 ALA A CA 1
ATOM 901 C C . ALA A 1 116 ? 6.570 3.743 -3.514 1.00 98.44 116 ALA A C 1
ATOM 903 O O . ALA A 1 116 ? 7.088 2.900 -2.770 1.00 98.44 116 ALA A O 1
ATOM 904 N N . ASN A 1 117 ? 6.795 3.763 -4.828 1.00 98.62 117 ASN A N 1
ATOM 905 C CA . ASN A 1 117 ? 7.738 2.892 -5.529 1.00 98.62 117 ASN A CA 1
ATOM 906 C C . ASN A 1 117 ? 8.321 3.608 -6.756 1.00 98.62 117 ASN A C 1
ATOM 908 O O . ASN A 1 117 ? 7.602 3.920 -7.702 1.00 98.62 117 ASN A O 1
ATOM 912 N N . ASN A 1 118 ? 9.642 3.791 -6.783 1.00 97.25 118 ASN A N 1
ATOM 913 C CA . ASN A 1 118 ? 10.341 4.466 -7.890 1.00 97.25 118 ASN A CA 1
ATOM 914 C C . ASN A 1 118 ? 11.087 3.479 -8.803 1.00 97.25 118 ASN A C 1
ATOM 916 O O . ASN A 1 118 ? 12.000 3.864 -9.530 1.00 97.25 118 ASN A O 1
ATOM 920 N N . ILE A 1 119 ? 10.767 2.184 -8.719 1.00 97.94 119 ILE A N 1
ATOM 921 C CA . ILE A 1 119 ? 11.474 1.133 -9.458 1.00 97.94 119 ILE A CA 1
ATOM 922 C C . ILE A 1 119 ? 10.731 0.776 -10.743 1.00 97.94 119 ILE A C 1
ATOM 924 O O . ILE A 1 119 ? 11.332 0.757 -11.812 1.00 97.94 119 ILE A O 1
ATOM 928 N N . SER A 1 120 ? 9.455 0.396 -10.636 1.00 98.12 120 SER A N 1
ATOM 929 C CA . SER A 1 120 ? 8.578 0.069 -11.773 1.00 98.12 120 SER A CA 1
ATOM 930 C C . SER A 1 120 ? 7.174 -0.286 -11.286 1.00 98.12 120 SER A C 1
ATOM 932 O O . SER A 1 120 ? 7.013 -0.745 -10.154 1.00 98.12 120 SER A O 1
ATOM 934 N N . GLU A 1 121 ? 6.185 -0.229 -12.180 1.00 98.25 121 GLU A N 1
ATOM 935 C CA . GLU A 1 121 ? 4.831 -0.739 -11.927 1.00 98.25 121 GLU A CA 1
ATOM 936 C C . GLU A 1 121 ? 4.841 -2.178 -11.394 1.00 98.25 121 GLU A C 1
ATOM 938 O O . GLU A 1 121 ? 4.180 -2.499 -10.408 1.00 98.25 121 GLU A O 1
ATOM 943 N N . LYS A 1 122 ? 5.643 -3.050 -12.021 1.00 98.12 122 LYS A N 1
ATOM 944 C CA . LYS A 1 122 ? 5.765 -4.458 -11.630 1.00 98.12 122 LYS A CA 1
ATOM 945 C C . LYS A 1 122 ? 6.307 -4.606 -10.209 1.00 98.12 122 LYS A C 1
ATOM 947 O O . LYS A 1 122 ? 5.794 -5.426 -9.455 1.00 98.12 122 LYS A O 1
ATOM 952 N N . SER A 1 123 ? 7.334 -3.832 -9.854 1.00 98.38 123 SER A N 1
ATOM 953 C CA . SER A 1 123 ? 7.893 -3.819 -8.497 1.00 98.38 123 SER A CA 1
ATOM 954 C C . SER A 1 123 ? 6.839 -3.374 -7.483 1.00 98.38 123 SER A C 1
ATOM 956 O O . SER A 1 123 ? 6.644 -4.038 -6.469 1.00 98.38 123 SER A O 1
ATOM 958 N N . ALA A 1 124 ? 6.105 -2.303 -7.796 1.00 98.56 124 ALA A N 1
ATOM 959 C CA . ALA A 1 124 ? 5.060 -1.761 -6.938 1.00 98.56 124 ALA A CA 1
ATOM 960 C C . ALA A 1 124 ? 3.931 -2.777 -6.700 1.00 98.56 124 ALA A C 1
ATOM 962 O O . ALA A 1 124 ? 3.556 -3.020 -5.553 1.00 98.56 124 ALA A O 1
ATOM 963 N N . LYS A 1 125 ? 3.441 -3.420 -7.770 1.00 98.44 125 LYS A N 1
ATOM 964 C CA . LYS A 1 125 ? 2.441 -4.497 -7.706 1.00 98.44 125 LYS A CA 1
ATOM 965 C C . LYS A 1 125 ? 2.944 -5.695 -6.904 1.00 98.44 125 LYS A C 1
ATOM 967 O O . LYS A 1 125 ? 2.254 -6.138 -5.997 1.00 98.44 125 LYS A O 1
ATOM 972 N N . GLU A 1 126 ? 4.170 -6.163 -7.140 1.00 98.00 126 GLU A N 1
ATOM 973 C CA . GLU A 1 126 ? 4.724 -7.301 -6.391 1.00 98.00 126 GLU A CA 1
ATOM 974 C C . GLU A 1 126 ? 4.895 -6.990 -4.892 1.00 98.00 126 GLU A C 1
ATOM 976 O O . GLU A 1 126 ? 4.585 -7.831 -4.046 1.00 98.00 126 GLU A O 1
ATOM 981 N N . CYS A 1 127 ? 5.345 -5.780 -4.542 1.00 98.38 127 CYS A N 1
ATOM 982 C CA . CYS A 1 127 ? 5.403 -5.324 -3.154 1.00 98.38 127 CYS A CA 1
ATOM 983 C C . CYS A 1 127 ? 4.007 -5.274 -2.522 1.00 98.38 127 CYS A C 1
ATOM 985 O O . CYS A 1 127 ? 3.814 -5.834 -1.442 1.00 98.38 127 CYS A O 1
ATOM 987 N N . PHE A 1 128 ? 3.034 -4.651 -3.193 1.00 98.44 128 PHE A N 1
ATOM 988 C CA . PHE A 1 128 ? 1.673 -4.535 -2.676 1.00 98.44 128 PHE A CA 1
ATOM 989 C C . PHE A 1 128 ? 0.989 -5.898 -2.550 1.00 98.44 128 PHE A C 1
ATOM 991 O O . PHE A 1 128 ? 0.381 -6.168 -1.519 1.00 98.44 128 PHE A O 1
ATOM 998 N N . ASP A 1 129 ? 1.143 -6.805 -3.516 1.00 97.38 129 ASP A N 1
ATOM 999 C CA . ASP A 1 129 ? 0.569 -8.157 -3.503 1.00 97.38 129 ASP A CA 1
ATOM 1000 C C . ASP A 1 129 ? 1.062 -8.998 -2.322 1.00 97.38 129 ASP A C 1
ATOM 1002 O O . ASP A 1 129 ? 0.279 -9.741 -1.722 1.00 97.38 129 ASP A O 1
ATOM 1006 N N . ARG A 1 130 ? 2.325 -8.829 -1.922 1.00 97.25 130 ARG A N 1
ATOM 1007 C CA . ARG A 1 130 ? 2.929 -9.534 -0.780 1.00 97.25 130 ARG A CA 1
ATOM 1008 C C . ARG A 1 130 ? 2.491 -9.001 0.584 1.00 97.25 130 ARG A C 1
ATOM 1010 O O . ARG A 1 130 ? 2.731 -9.696 1.577 1.00 97.25 130 ARG A O 1
ATOM 1017 N N . LEU A 1 131 ? 1.891 -7.809 0.639 1.00 97.69 131 LEU A N 1
ATOM 1018 C CA . LEU A 1 131 ? 1.403 -7.201 1.874 1.00 97.69 131 LEU A CA 1
ATOM 1019 C C . LEU A 1 131 ? 0.045 -7.763 2.300 1.00 97.69 131 LEU A C 1
ATOM 1021 O O . LEU A 1 131 ? -0.889 -7.862 1.507 1.00 97.69 131 LEU A O 1
ATOM 1025 N N . GLU A 1 132 ? -0.097 -8.039 3.586 1.00 97.06 132 GLU A N 1
ATOM 1026 C CA . GLU A 1 132 ? -1.377 -8.265 4.247 1.00 97.06 132 GLU A CA 1
ATOM 1027 C C . GLU A 1 132 ? -1.534 -7.228 5.363 1.00 97.06 132 GLU A C 1
ATOM 1029 O O . GLU A 1 132 ? -0.638 -7.052 6.191 1.00 97.06 132 GLU A O 1
ATOM 1034 N N . ILE A 1 133 ? -2.666 -6.527 5.359 1.00 97.12 133 ILE A N 1
ATOM 1035 C CA . ILE A 1 133 ? -2.968 -5.426 6.277 1.00 97.12 133 ILE A CA 1
ATOM 1036 C C . ILE A 1 133 ? -4.164 -5.854 7.122 1.00 97.12 133 ILE A C 1
ATOM 1038 O O . ILE A 1 133 ? -5.184 -6.270 6.573 1.00 97.12 133 ILE A O 1
ATOM 1042 N N . LYS A 1 134 ? -4.035 -5.776 8.449 1.00 95.38 134 LYS A N 1
ATOM 1043 C CA . LYS A 1 134 ? -5.107 -6.131 9.390 1.00 95.38 134 LYS A CA 1
ATOM 1044 C C . LYS A 1 134 ? -5.240 -5.109 10.501 1.00 95.38 134 LYS A C 1
ATOM 1046 O O . LYS A 1 134 ? -4.239 -4.663 11.061 1.00 95.38 134 LYS A O 1
ATOM 1051 N N . VAL A 1 135 ? -6.479 -4.820 10.874 1.00 93.44 135 VAL A N 1
ATOM 1052 C CA . VAL A 1 135 ? -6.800 -4.122 12.120 1.00 93.44 135 VAL A CA 1
ATOM 1053 C C . VAL A 1 135 ? -6.732 -5.142 13.250 1.00 93.44 135 VAL A C 1
ATOM 1055 O O . VAL A 1 135 ? -7.276 -6.239 13.131 1.00 93.44 135 VAL A O 1
ATOM 1058 N N . LYS A 1 136 ? -6.022 -4.817 14.328 1.00 84.25 136 LYS A N 1
ATOM 1059 C CA . LYS A 1 136 ? -6.016 -5.645 15.530 1.00 84.25 136 LYS A CA 1
ATOM 1060 C C . LYS A 1 136 ? -7.183 -5.223 16.422 1.00 84.25 136 LYS A C 1
ATOM 1062 O O . LYS A 1 136 ? -7.213 -4.070 16.849 1.00 84.25 136 LYS A O 1
ATOM 1067 N N . GLU A 1 137 ? -8.103 -6.160 16.657 1.00 67.38 137 GLU A N 1
ATOM 1068 C CA . GLU A 1 137 ? -9.202 -6.040 17.630 1.00 67.38 137 GLU A CA 1
ATOM 1069 C C . GLU A 1 137 ? -8.697 -5.800 19.062 1.00 67.38 137 GLU A C 1
ATOM 1071 O O . GLU A 1 137 ? -7.625 -6.350 19.429 1.00 67.38 137 GLU A O 1
#

Sequence (137 aa):
MLFATGCGNSKTTVSYTYKVETGDNITISLTTNDGYELTSDIPFVISKDKKELSQGIFISAEYFTAYVDSVKNNEKAEIIDEGTKSDCSYVMWNYNDSEFNYVVMINGTNTGMLIANNISEKSAKECFDRLEIKVKE

Foldseek 3Di:
DDDPPDDDPPFDKDKEWDCDPLRFIKIKMFRCPQQWDWDRDPQIFIDHPPHTFKTKHKDFLVVLVVVVVCQVPDPQKDFDDWADDVQKTWTWIDRVQQKIWIWIDRHPGRMIMIMIGRPGPVSVCNRVVRMDMDTDD

Radius of gyration: 16.44 Å; chains: 1; bounding box: 33×61×34 Å

pLDDT: mean 93.08, std 12.26, range [38.66, 98.75]